Protein AF-A0A9X8VGJ2-F1 (afdb_monomer)

pLDDT: mean 86.37, std 9.99, range [52.22, 94.62]

Secondary structure (DSSP, 8-state):
--GGG-HHHHHHHHHHT--HHHHHHHHHHHTTPPP-S--S--SSPPP----HHHHHHHHHHTT---STTHHHHHHHHTT----

Sequence (83 aa):
DTAFSDDAVILEHINAGISLADALNFIVEKFDLVRTDRTGFSCREQSPFVTTIDILRARRACGLMTRRGYRTITQAIQGVKQT

Foldseek 3Di:
DDLVVDPVSLVVCLQQLPAPQNVVVVVCVVPVDAADPDPDDDPDDDDRGDDPVNVVVVCVVVVVPDPPCNVVVVSSNRSNDDD

InterPro domains:
  IPR009610 CbtA toxin of type IV toxin-antitoxin system [PF06755] (1-56)

Radius of gyration: 14.28 Å; Cα contacts (8 Å, |Δi|>4): 64; chains: 1; bounding box: 39×27×32 Å

Solvent-accessible surface area (backbone atoms only — not comparable to full-atom values): 5124 Å² total; per-residue (Å²): 139,60,74,85,77,39,68,68,54,51,51,50,41,54,75,72,28,44,24,52,39,57,62,52,34,52,51,32,63,76,64,71,46,78,64,74,89,75,84,67,96,60,100,55,90,73,75,50,67,64,46,70,65,54,52,54,50,50,37,48,76,71,66,66,71,49,84,74,61,42,67,60,53,52,32,47,46,65,15,49,70,87,126

Organism: Serratia marcescens (NCBI:txid615)

Mean predicted aligned error: 5.41 Å

Structure (mmCIF, N/CA/C/O backbone):
data_AF-A0A9X8VGJ2-F1
#
_entry.id   AF-A0A9X8VGJ2-F1
#
loop_
_atom_site.group_PDB
_atom_site.id
_atom_site.type_symbol
_atom_site.label_atom_id
_atom_site.label_alt_id
_atom_site.label_comp_id
_atom_site.label_asym_id
_atom_site.label_entity_id
_atom_site.label_seq_id
_atom_site.pdbx_PDB_ins_code
_atom_site.Cartn_x
_atom_site.Cartn_y
_atom_site.Cartn_z
_atom_site.occupancy
_atom_site.B_iso_or_equiv
_atom_site.auth_seq_id
_atom_site.auth_comp_id
_atom_site.auth_asym_id
_atom_site.auth_atom_id
_atom_site.pdbx_PDB_model_num
ATOM 1 N N . ASP A 1 1 ? -8.342 2.221 -15.114 1.00 69.06 1 ASP A N 1
ATOM 2 C CA . ASP A 1 1 ? -8.619 2.466 -13.691 1.00 69.06 1 ASP A CA 1
ATOM 3 C C . ASP A 1 1 ? -7.829 1.537 -12.805 1.00 69.06 1 ASP A C 1
ATOM 5 O O . ASP A 1 1 ? -7.619 0.386 -13.176 1.00 69.06 1 ASP A O 1
ATOM 9 N N . THR A 1 2 ? -7.360 2.049 -11.669 1.00 75.00 2 THR A N 1
ATOM 10 C CA . THR A 1 2 ? -6.721 1.254 -10.614 1.00 75.00 2 THR A CA 1
ATOM 11 C C . THR A 1 2 ? -7.712 1.075 -9.469 1.00 75.00 2 THR A C 1
ATOM 13 O O . THR A 1 2 ? -8.555 1.934 -9.238 1.00 75.00 2 THR A O 1
ATOM 16 N N . ALA A 1 3 ? -7.608 -0.025 -8.720 1.00 74.38 3 ALA A N 1
ATOM 17 C CA . ALA A 1 3 ? -8.515 -0.291 -7.598 1.00 74.38 3 ALA A CA 1
ATOM 18 C C . ALA A 1 3 ? -8.476 0.809 -6.510 1.00 74.38 3 ALA A C 1
ATOM 20 O O . ALA A 1 3 ? -9.437 0.980 -5.776 1.00 74.38 3 ALA A O 1
ATOM 21 N N . PHE A 1 4 ? -7.393 1.592 -6.445 1.00 77.31 4 PHE A N 1
ATOM 22 C CA . PHE A 1 4 ? -7.236 2.718 -5.520 1.00 77.31 4 PHE A CA 1
ATOM 23 C C . PHE A 1 4 ? -7.816 4.050 -6.028 1.00 77.31 4 PHE A C 1
ATOM 25 O O . PHE A 1 4 ? -7.540 5.083 -5.424 1.00 77.31 4 PHE A O 1
ATOM 32 N N . SER A 1 5 ? -8.600 4.061 -7.113 1.00 84.06 5 SER A N 1
ATOM 33 C CA . SER A 1 5 ? -9.467 5.208 -7.425 1.00 84.06 5 SER A CA 1
ATOM 34 C C . SER A 1 5 ? -10.847 5.107 -6.767 1.00 84.06 5 SER A C 1
ATOM 36 O O . SER A 1 5 ? -11.609 6.065 -6.839 1.00 84.06 5 SER A O 1
ATOM 38 N N . ASP A 1 6 ? -11.185 3.954 -6.179 1.00 90.12 6 ASP A N 1
ATOM 39 C CA . ASP A 1 6 ? -12.466 3.702 -5.521 1.00 90.12 6 ASP A CA 1
ATOM 40 C C . ASP A 1 6 ? -12.327 3.823 -3.995 1.00 90.12 6 ASP A C 1
ATOM 42 O O . ASP A 1 6 ? -11.632 3.035 -3.342 1.00 90.12 6 ASP A O 1
ATOM 46 N N . ASP A 1 7 ? -13.018 4.807 -3.419 1.00 91.75 7 ASP A N 1
ATOM 47 C CA . ASP A 1 7 ? -13.044 5.064 -1.977 1.00 91.75 7 ASP A CA 1
ATOM 48 C C . ASP A 1 7 ? -13.549 3.856 -1.171 1.00 91.75 7 ASP A C 1
ATOM 50 O O . ASP A 1 7 ? -13.092 3.633 -0.045 1.00 91.75 7 ASP A O 1
ATOM 54 N N . ALA A 1 8 ? -14.453 3.044 -1.735 1.00 92.62 8 ALA A N 1
ATOM 55 C CA . ALA A 1 8 ? -14.957 1.845 -1.071 1.00 92.62 8 ALA A CA 1
ATOM 56 C C . ALA A 1 8 ? -13.843 0.806 -0.877 1.00 92.62 8 ALA A C 1
ATOM 58 O O . ALA A 1 8 ? -13.699 0.246 0.213 1.00 92.62 8 ALA A O 1
ATOM 59 N N . VAL A 1 9 ? -13.003 0.613 -1.899 1.00 90.06 9 VAL A N 1
ATOM 60 C CA . VAL A 1 9 ? -11.855 -0.302 -1.844 1.00 90.06 9 VAL A CA 1
ATOM 61 C C . VAL A 1 9 ? -10.813 0.196 -0.843 1.00 90.06 9 VAL A C 1
ATOM 63 O O . VAL A 1 9 ? -10.267 -0.598 -0.073 1.00 90.06 9 VAL A O 1
ATOM 66 N N . ILE A 1 10 ? -10.552 1.507 -0.803 1.00 89.94 10 ILE A N 1
ATOM 67 C CA . ILE A 1 10 ? -9.635 2.109 0.179 1.00 89.94 10 ILE A CA 1
ATOM 68 C C . ILE A 1 10 ? -10.126 1.834 1.606 1.00 89.94 10 ILE A C 1
ATOM 70 O O . ILE A 1 10 ? -9.347 1.410 2.464 1.00 89.94 10 ILE A O 1
ATOM 74 N N . LEU A 1 11 ? -11.418 2.049 1.863 1.00 91.75 11 LEU A N 1
ATOM 75 C CA . LEU A 1 11 ? -12.004 1.868 3.187 1.00 91.75 11 LEU A CA 1
ATOM 76 C C . LEU A 1 11 ? -11.978 0.401 3.640 1.00 91.75 11 LEU A C 1
ATOM 78 O O . LEU A 1 11 ? -11.694 0.128 4.808 1.00 91.75 11 LEU A O 1
ATOM 82 N N . GLU A 1 12 ? -12.221 -0.543 2.730 1.00 91.62 12 GLU A N 1
ATOM 83 C CA . GLU A 1 12 ? -12.131 -1.978 3.016 1.00 91.62 12 GLU A CA 1
ATOM 84 C C . GLU A 1 12 ? -10.726 -2.377 3.492 1.00 91.62 12 GLU A C 1
ATOM 86 O O . GLU A 1 12 ? -10.594 -3.022 4.534 1.00 91.62 12 GLU A O 1
ATOM 91 N N . HIS A 1 13 ? -9.672 -1.924 2.803 1.00 91.19 13 HIS A N 1
ATOM 92 C CA . HIS A 1 13 ? -8.285 -2.221 3.187 1.00 91.19 13 HIS A CA 1
ATOM 93 C C . HIS A 1 13 ? -7.927 -1.648 4.565 1.00 91.19 13 HIS A C 1
ATOM 95 O O . HIS A 1 13 ? -7.282 -2.326 5.371 1.00 91.19 13 HIS A O 1
ATOM 101 N N . ILE A 1 14 ? -8.381 -0.425 4.865 1.00 91.00 14 ILE A N 1
ATOM 102 C CA . ILE A 1 14 ? -8.177 0.208 6.176 1.00 91.00 14 ILE A CA 1
ATOM 103 C C . ILE A 1 14 ? -8.877 -0.600 7.276 1.00 91.00 14 ILE A C 1
ATOM 105 O O . ILE A 1 14 ? -8.265 -0.902 8.301 1.00 91.00 14 ILE A O 1
ATOM 109 N N . ASN A 1 15 ? -10.137 -0.988 7.063 1.00 92.44 15 ASN A N 1
ATOM 110 C CA . ASN A 1 15 ? -10.920 -1.752 8.040 1.00 92.44 15 ASN A CA 1
ATOM 111 C C . ASN A 1 15 ? -10.370 -3.169 8.255 1.00 92.4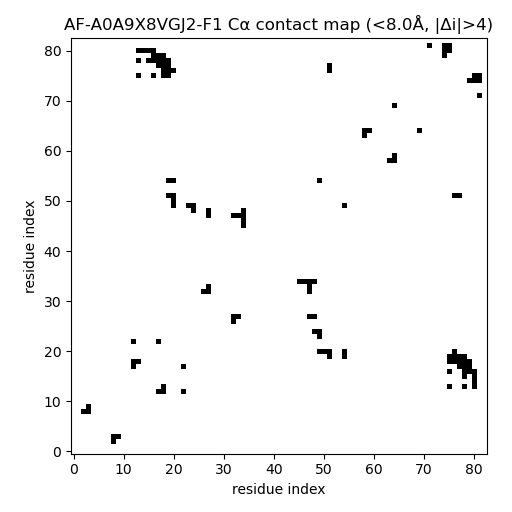4 15 ASN A C 1
ATOM 113 O O . ASN A 1 15 ? -10.385 -3.688 9.377 1.00 92.44 15 ASN A O 1
ATOM 117 N N . ALA A 1 16 ? -9.839 -3.783 7.198 1.00 92.31 16 ALA A N 1
ATOM 118 C CA . ALA A 1 16 ? -9.140 -5.058 7.276 1.00 92.31 16 ALA A CA 1
ATOM 119 C C . ALA A 1 16 ? -7.825 -4.960 8.075 1.00 92.31 16 ALA A C 1
ATOM 121 O O . ALA A 1 16 ? -7.348 -5.974 8.587 1.00 92.31 16 ALA A O 1
ATOM 122 N N . GLY A 1 17 ? -7.272 -3.753 8.256 1.00 93.00 17 GLY A N 1
ATOM 123 C CA . GLY A 1 17 ? -5.974 -3.542 8.897 1.00 93.00 17 GLY A CA 1
ATOM 124 C C . GLY A 1 17 ? -4.810 -3.933 7.988 1.00 93.00 17 GLY A C 1
ATOM 125 O O . GLY A 1 17 ? -3.764 -4.361 8.468 1.00 93.00 17 GLY A O 1
ATOM 126 N N . ILE A 1 18 ? -4.993 -3.830 6.671 1.00 93.38 18 ILE A N 1
ATOM 127 C CA . ILE A 1 18 ? -3.925 -4.086 5.706 1.00 93.38 18 ILE A CA 1
ATOM 128 C C . ILE A 1 18 ? -3.009 -2.862 5.692 1.00 93.38 18 ILE A C 1
ATOM 130 O O . ILE A 1 18 ? -3.478 -1.723 5.626 1.00 93.38 18 ILE A O 1
ATOM 134 N N . SER A 1 19 ? -1.695 -3.080 5.775 1.00 94.38 19 SER A N 1
ATOM 135 C CA . SER A 1 19 ? -0.747 -1.971 5.694 1.00 94.38 19 SER A CA 1
ATOM 136 C C . SER A 1 19 ? -0.781 -1.346 4.299 1.00 94.38 19 SER A C 1
ATOM 138 O O . SER A 1 19 ? -1.002 -2.025 3.295 1.00 94.38 19 SER A O 1
ATOM 140 N N . LEU A 1 20 ? -0.515 -0.043 4.207 1.00 93.56 20 LEU A N 1
ATOM 141 C CA . LEU A 1 20 ? -0.508 0.632 2.907 1.00 93.56 20 LEU A CA 1
ATOM 142 C C . LEU A 1 20 ? 0.570 0.050 1.971 1.00 93.56 20 LEU A C 1
ATOM 144 O O . LEU A 1 20 ? 0.384 0.038 0.759 1.00 93.56 20 LEU A O 1
ATOM 148 N N . ALA A 1 21 ? 1.678 -0.459 2.521 1.00 94.62 21 ALA A N 1
ATOM 149 C CA . ALA A 1 21 ? 2.714 -1.119 1.729 1.00 94.62 21 ALA A CA 1
ATOM 150 C C . ALA A 1 21 ? 2.208 -2.437 1.131 1.00 94.62 21 ALA A C 1
ATOM 152 O O . ALA A 1 21 ? 2.374 -2.647 -0.065 1.00 94.62 21 ALA A O 1
ATOM 153 N N . ASP A 1 22 ? 1.549 -3.282 1.925 1.00 94.62 22 ASP A N 1
ATOM 154 C CA . ASP A 1 22 ? 1.016 -4.565 1.451 1.00 94.62 22 ASP A CA 1
ATOM 155 C C . ASP A 1 22 ? -0.082 -4.357 0.405 1.00 94.62 22 ASP A C 1
ATOM 157 O O . ASP A 1 22 ? -0.086 -5.012 -0.634 1.00 94.62 22 ASP A O 1
ATOM 161 N N . ALA A 1 23 ? -0.965 -3.381 0.632 1.00 93.00 23 ALA A N 1
ATOM 162 C CA . ALA A 1 23 ? -2.044 -3.051 -0.291 1.00 93.00 23 ALA A CA 1
ATOM 163 C C . ALA A 1 23 ? -1.510 -2.603 -1.670 1.00 93.00 23 ALA A C 1
ATOM 165 O O . ALA A 1 23 ? -2.040 -2.992 -2.711 1.00 93.00 23 ALA A O 1
ATOM 166 N N . LEU A 1 24 ? -0.424 -1.820 -1.694 1.00 91.81 24 LEU A N 1
ATOM 167 C CA . LEU A 1 24 ? 0.243 -1.416 -2.936 1.00 91.81 24 LEU A CA 1
ATOM 168 C C . LEU A 1 24 ? 1.050 -2.561 -3.560 1.00 91.81 24 LEU A C 1
ATOM 170 O O . LEU A 1 24 ? 0.998 -2.748 -4.776 1.00 91.81 24 LEU A O 1
ATOM 174 N N . ASN A 1 25 ? 1.768 -3.342 -2.749 1.00 94.12 25 ASN A N 1
ATOM 175 C CA . ASN A 1 25 ? 2.586 -4.456 -3.229 1.00 94.12 25 ASN A CA 1
ATOM 176 C C . ASN A 1 25 ? 1.733 -5.577 -3.835 1.00 94.12 25 ASN A C 1
ATOM 178 O O . ASN A 1 25 ? 2.150 -6.164 -4.825 1.00 94.12 25 ASN A O 1
ATOM 182 N N . PHE A 1 26 ? 0.501 -5.783 -3.364 1.00 92.12 26 PHE A N 1
ATOM 183 C CA . PHE A 1 26 ? -0.447 -6.692 -4.013 1.00 92.12 26 PHE A CA 1
ATOM 184 C C . PHE A 1 26 ? -0.711 -6.320 -5.482 1.00 92.12 26 PHE A C 1
ATOM 186 O O . PHE A 1 26 ? -0.808 -7.189 -6.344 1.00 92.12 26 PHE A O 1
ATOM 193 N N . ILE A 1 27 ? -0.803 -5.023 -5.799 1.00 89.44 27 ILE A N 1
ATOM 194 C CA . ILE A 1 27 ? -0.958 -4.553 -7.186 1.00 89.44 27 ILE A CA 1
ATOM 195 C C . ILE A 1 27 ? 0.339 -4.747 -7.969 1.00 89.44 27 ILE A C 1
ATOM 197 O O . ILE A 1 27 ? 0.288 -5.123 -9.140 1.00 89.44 27 ILE A O 1
ATOM 201 N N . VAL A 1 28 ? 1.486 -4.508 -7.328 1.00 92.00 28 VAL A N 1
ATOM 202 C CA . VAL A 1 28 ? 2.799 -4.758 -7.934 1.00 92.00 28 VAL A CA 1
ATOM 203 C C . VAL A 1 28 ? 2.912 -6.212 -8.380 1.00 92.00 28 VAL A C 1
ATOM 205 O O . VAL A 1 28 ? 3.289 -6.450 -9.521 1.00 92.00 28 VAL A O 1
ATOM 208 N N . GLU A 1 29 ? 2.513 -7.161 -7.533 1.00 93.50 29 GLU A N 1
ATOM 209 C CA . GLU A 1 29 ? 2.491 -8.587 -7.879 1.00 93.50 29 GLU A CA 1
ATOM 210 C C . GLU A 1 29 ? 1.427 -8.905 -8.932 1.00 93.50 29 GLU A C 1
ATOM 212 O O . GLU A 1 29 ? 1.713 -9.569 -9.920 1.00 93.50 29 GLU A O 1
ATOM 217 N N . LYS A 1 30 ? 0.195 -8.408 -8.763 1.00 91.81 30 LYS A N 1
ATOM 218 C CA . LYS A 1 30 ? -0.933 -8.726 -9.655 1.00 91.81 30 LYS A CA 1
ATOM 219 C C . LYS A 1 30 ? -0.692 -8.328 -11.114 1.00 91.81 30 LYS A C 1
ATOM 221 O O . LYS A 1 30 ? -1.273 -8.940 -12.008 1.00 91.81 30 LYS A O 1
ATOM 226 N N . PHE A 1 31 ? 0.082 -7.273 -11.344 1.00 91.56 31 PHE A N 1
ATOM 227 C CA . PHE A 1 31 ? 0.311 -6.711 -12.674 1.00 91.56 31 PHE A CA 1
ATOM 228 C C . PHE A 1 31 ? 1.789 -6.708 -13.0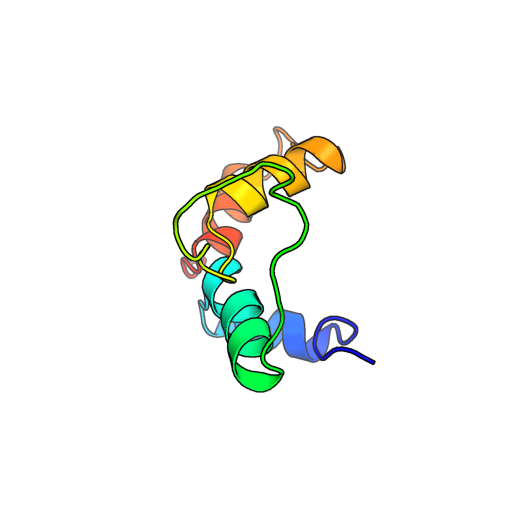86 1.00 91.56 31 PHE A C 1
ATOM 230 O O . PHE A 1 31 ? 2.130 -6.000 -14.032 1.00 91.56 31 PHE A O 1
ATOM 237 N N . ASP A 1 32 ? 2.651 -7.450 -12.381 1.00 91.12 32 ASP A N 1
ATOM 238 C CA . ASP A 1 32 ? 4.098 -7.524 -12.632 1.00 91.12 32 ASP A CA 1
ATOM 239 C C . ASP A 1 32 ? 4.749 -6.135 -12.801 1.00 91.12 32 ASP A C 1
ATOM 241 O O . ASP A 1 32 ? 5.525 -5.873 -13.727 1.00 91.12 32 ASP A O 1
ATOM 245 N N . LEU A 1 33 ? 4.386 -5.192 -11.922 1.00 90.12 33 LEU A N 1
ATOM 246 C CA . LEU A 1 33 ? 4.846 -3.809 -12.038 1.00 90.12 33 LEU A CA 1
ATOM 247 C C . LEU A 1 33 ? 6.334 -3.691 -11.710 1.00 90.12 33 LEU A C 1
ATOM 249 O O . LEU A 1 33 ? 6.849 -4.298 -10.773 1.00 90.12 33 LEU A O 1
ATOM 253 N N . VAL A 1 34 ? 7.013 -2.811 -12.443 1.00 87.81 34 VAL A N 1
ATOM 254 C CA . VAL A 1 34 ? 8.431 -2.511 -12.235 1.00 87.81 34 VAL A CA 1
ATOM 255 C C . VAL A 1 34 ? 8.585 -1.178 -11.510 1.00 87.81 34 VAL A C 1
ATOM 257 O O . VAL A 1 34 ? 7.906 -0.194 -11.807 1.00 87.81 34 VAL A O 1
ATOM 260 N N . ARG A 1 35 ? 9.521 -1.135 -10.562 1.00 88.75 35 ARG A N 1
ATOM 261 C CA . ARG A 1 35 ? 9.846 0.058 -9.781 1.00 88.75 35 ARG A CA 1
ATOM 262 C C . ARG A 1 35 ? 10.787 0.994 -10.556 1.00 88.75 35 ARG A C 1
ATOM 264 O O . ARG A 1 35 ? 11.842 0.566 -11.011 1.00 88.75 35 ARG A O 1
ATOM 271 N N . THR A 1 36 ? 10.419 2.272 -10.691 1.00 86.38 36 THR A N 1
ATOM 272 C CA . THR A 1 36 ? 11.100 3.249 -11.575 1.00 86.38 36 THR A CA 1
ATOM 273 C C . THR A 1 36 ? 11.808 4.399 -10.850 1.00 86.38 36 THR A C 1
ATOM 275 O O . THR A 1 36 ? 12.636 5.082 -11.447 1.00 86.38 36 THR A O 1
ATOM 278 N N . ASP A 1 37 ? 11.527 4.620 -9.564 1.00 79.38 37 ASP A N 1
ATOM 279 C CA . ASP A 1 37 ? 12.069 5.732 -8.763 1.00 79.38 37 ASP A CA 1
ATOM 280 C C . ASP A 1 37 ? 13.550 5.557 -8.385 1.00 79.38 37 ASP A C 1
ATOM 282 O O . ASP A 1 37 ? 14.205 6.496 -7.930 1.00 79.38 37 ASP A O 1
ATOM 286 N N . ARG A 1 38 ? 14.103 4.358 -8.574 1.00 73.06 38 ARG A N 1
ATOM 287 C CA . ARG A 1 38 ? 15.507 4.050 -8.301 1.00 73.06 38 ARG A CA 1
ATOM 288 C C . ARG A 1 38 ? 16.347 4.178 -9.568 1.00 73.06 38 ARG A C 1
ATOM 290 O O . ARG A 1 38 ? 16.756 3.194 -10.178 1.00 73.06 38 ARG A O 1
ATOM 297 N N . THR A 1 39 ? 16.649 5.414 -9.943 1.00 62.81 39 THR A N 1
ATOM 298 C CA . THR A 1 39 ? 17.600 5.701 -11.023 1.00 62.81 39 THR A CA 1
ATOM 299 C C . THR A 1 39 ? 19.036 5.509 -10.526 1.00 62.81 39 THR A C 1
ATOM 301 O O . THR A 1 39 ? 19.568 6.345 -9.797 1.00 62.81 39 THR A O 1
ATOM 304 N N . GLY A 1 40 ? 19.664 4.396 -10.905 1.00 64.56 40 GLY A N 1
ATOM 305 C CA . GLY A 1 40 ? 21.078 4.110 -10.655 1.00 64.56 40 GLY A CA 1
ATOM 306 C C . GLY A 1 40 ? 21.481 2.743 -11.207 1.00 64.56 40 GLY A C 1
ATOM 307 O O . GLY A 1 40 ? 20.676 1.814 -11.195 1.00 64.56 40 GLY A O 1
ATOM 308 N N . PHE A 1 41 ? 22.720 2.608 -11.689 1.00 52.22 41 PHE A N 1
ATOM 309 C CA . PHE A 1 41 ? 23.289 1.315 -12.078 1.00 52.22 41 PHE A CA 1
ATOM 310 C C . PHE A 1 41 ? 23.433 0.438 -10.830 1.00 52.22 41 PHE A C 1
ATOM 312 O O . PHE A 1 41 ? 24.436 0.510 -10.122 1.00 52.22 41 PHE A O 1
ATOM 319 N N . SER A 1 42 ? 22.431 -0.384 -10.529 1.00 62.78 42 SER A N 1
ATOM 320 C CA . SER A 1 42 ? 22.609 -1.492 -9.600 1.00 62.78 42 SER A CA 1
ATOM 321 C C . SER A 1 42 ? 22.937 -2.738 -10.408 1.00 62.78 42 SER A C 1
ATOM 323 O O . SER A 1 42 ? 22.118 -3.214 -11.184 1.00 62.78 42 SER A O 1
ATOM 325 N N . CYS A 1 43 ? 24.109 -3.328 -10.176 1.00 61.59 43 CYS A N 1
ATOM 326 C CA . CYS A 1 43 ? 24.473 -4.639 -10.735 1.00 61.59 43 CYS A CA 1
ATOM 327 C C . CYS A 1 43 ? 23.598 -5.793 -10.198 1.00 61.59 43 CYS A C 1
ATOM 329 O O . CYS A 1 43 ? 23.856 -6.957 -10.486 1.00 61.59 43 CYS A O 1
ATOM 331 N N . ARG A 1 44 ? 22.599 -5.480 -9.366 1.00 69.56 44 ARG A N 1
ATOM 332 C CA . ARG A 1 44 ? 21.686 -6.409 -8.710 1.00 69.56 44 ARG A CA 1
ATOM 333 C C . ARG A 1 44 ? 20.254 -6.055 -9.09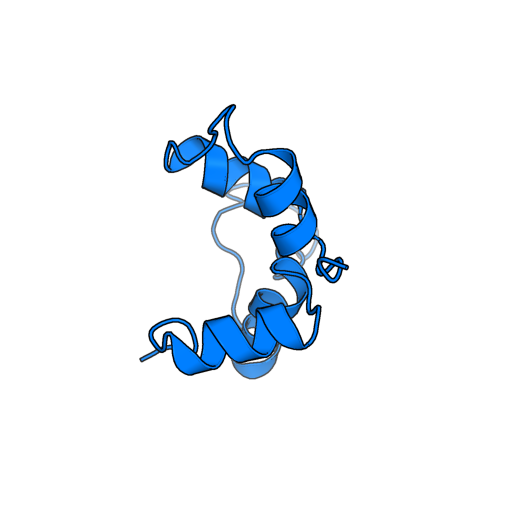6 1.00 69.56 44 ARG A C 1
ATOM 335 O O . ARG A 1 44 ? 19.916 -4.870 -9.160 1.00 69.56 44 ARG A O 1
ATOM 342 N N . GLU A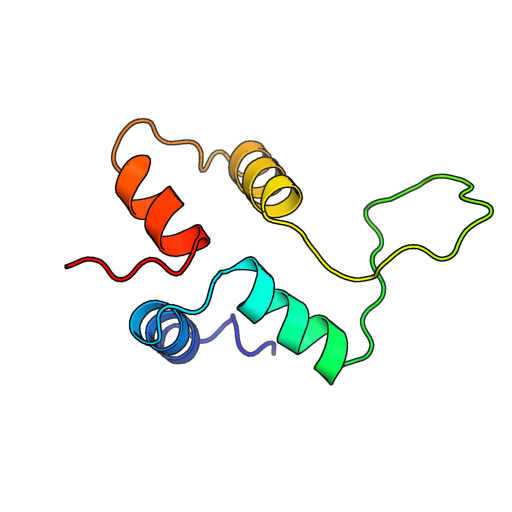 1 45 ? 19.443 -7.088 -9.306 1.00 73.94 45 GLU A N 1
ATOM 343 C CA . GLU A 1 45 ? 17.997 -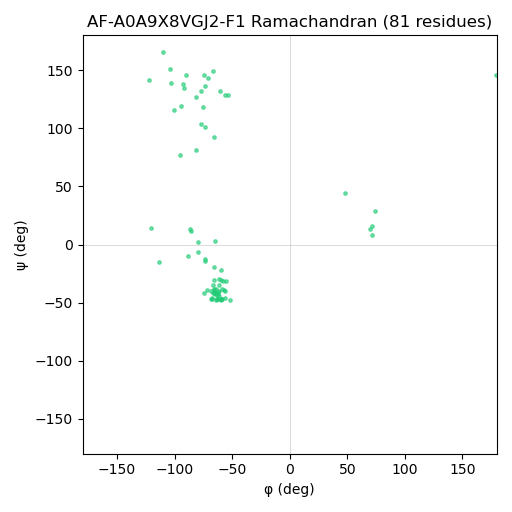6.977 -9.490 1.00 73.94 45 GLU A CA 1
ATOM 344 C C . GLU A 1 45 ? 17.380 -6.201 -8.320 1.00 73.94 45 GLU A C 1
ATOM 346 O O . GLU A 1 45 ? 17.664 -6.469 -7.146 1.00 73.94 45 GLU A O 1
ATOM 351 N N . GLN A 1 46 ? 16.595 -5.176 -8.645 1.00 80.69 46 GLN A N 1
ATOM 352 C CA . GLN A 1 46 ? 15.949 -4.341 -7.645 1.00 80.69 46 GLN A CA 1
ATOM 353 C C . GLN A 1 46 ? 14.565 -4.895 -7.338 1.00 80.69 46 GLN A C 1
ATOM 355 O O . GLN A 1 46 ? 13.805 -5.208 -8.247 1.00 80.69 46 GLN A O 1
ATOM 360 N N . SER A 1 47 ? 14.223 -4.968 -6.050 1.00 88.94 47 SER A N 1
ATOM 361 C CA . SER A 1 47 ? 12.869 -5.348 -5.655 1.00 88.94 47 SER A CA 1
ATOM 362 C C . SER A 1 47 ? 11.854 -4.338 -6.211 1.00 88.94 47 SER A C 1
ATOM 364 O O . SER A 1 47 ? 12.058 -3.129 -6.030 1.00 88.94 47 SER A O 1
ATOM 366 N N . PRO A 1 48 ? 10.760 -4.813 -6.836 1.00 91.75 48 PRO A N 1
ATOM 367 C CA . PRO A 1 48 ? 9.700 -3.945 -7.329 1.00 91.75 48 PRO A CA 1
ATOM 368 C C . PRO A 1 48 ? 8.842 -3.374 -6.186 1.00 91.75 48 PRO A C 1
ATOM 370 O O . PRO A 1 48 ? 8.103 -2.411 -6.380 1.00 91.75 48 PRO A O 1
ATOM 373 N N . PHE A 1 49 ? 8.964 -3.930 -4.977 1.00 94.31 49 PHE A N 1
ATOM 374 C CA . PHE A 1 49 ? 8.126 -3.579 -3.841 1.00 94.31 49 PHE A CA 1
ATOM 375 C C . PHE A 1 49 ? 8.472 -2.229 -3.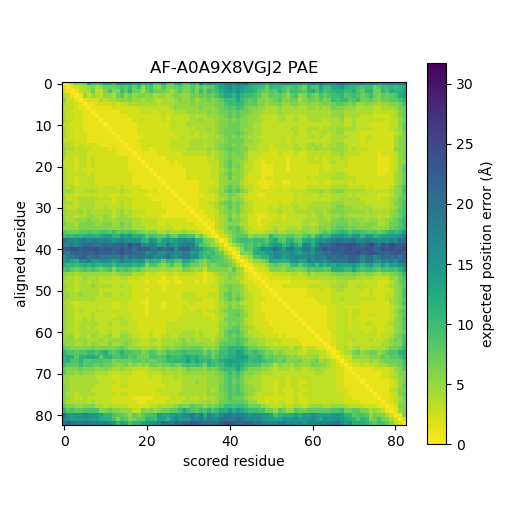222 1.00 94.31 49 PHE A C 1
ATOM 377 O O . PHE A 1 49 ? 9.634 -1.803 -3.133 1.00 94.31 49 PHE A O 1
ATOM 384 N N . VAL A 1 50 ? 7.423 -1.567 -2.742 1.00 93.19 50 VAL A N 1
ATOM 385 C CA . VAL A 1 50 ? 7.514 -0.360 -1.930 1.00 93.19 50 VAL A CA 1
ATOM 386 C C . VAL A 1 50 ? 7.571 -0.720 -0.453 1.00 93.19 50 VAL A C 1
ATOM 388 O O . VAL A 1 50 ? 6.979 -1.688 0.020 1.00 93.19 50 VAL A O 1
ATOM 391 N N . THR A 1 51 ? 8.312 0.091 0.288 1.00 93.00 51 THR A N 1
ATOM 392 C CA . THR A 1 51 ? 8.490 -0.042 1.732 1.00 93.00 51 THR A CA 1
ATOM 393 C C . THR A 1 51 ? 7.785 1.093 2.465 1.00 93.00 51 THR A C 1
ATOM 395 O O . THR A 1 51 ? 7.494 2.149 1.899 1.00 93.00 51 THR A O 1
ATOM 398 N N . THR A 1 52 ? 7.602 0.946 3.777 1.00 91.81 52 THR A N 1
ATOM 399 C CA . THR A 1 52 ? 7.091 2.027 4.634 1.00 91.81 52 THR A CA 1
ATOM 400 C C . THR A 1 52 ? 7.928 3.309 4.534 1.00 91.81 52 THR A C 1
ATOM 402 O O . THR A 1 52 ? 7.386 4.408 4.627 1.00 91.81 52 THR A O 1
ATOM 405 N N . ILE A 1 53 ? 9.242 3.207 4.296 1.00 91.25 53 ILE A N 1
ATOM 406 C CA . ILE A 1 53 ? 10.110 4.380 4.095 1.00 91.25 53 ILE A CA 1
ATOM 407 C C . ILE A 1 53 ? 9.720 5.129 2.819 1.00 91.25 53 ILE A C 1
ATOM 409 O O . ILE A 1 53 ? 9.669 6.360 2.827 1.00 91.25 53 ILE A O 1
ATOM 413 N N . ASP A 1 54 ? 9.424 4.400 1.743 1.00 92.94 54 ASP A N 1
ATOM 414 C CA . ASP A 1 54 ? 8.997 4.985 0.471 1.00 92.94 54 ASP A CA 1
ATOM 415 C C . ASP A 1 54 ? 7.673 5.741 0.647 1.00 92.94 54 ASP A C 1
ATOM 417 O O . ASP A 1 54 ? 7.557 6.893 0.232 1.00 92.94 54 ASP A O 1
ATOM 421 N N . ILE A 1 55 ? 6.727 5.155 1.387 1.00 93.19 55 ILE A N 1
ATOM 422 C CA . ILE A 1 55 ? 5.448 5.788 1.742 1.00 93.19 55 ILE A CA 1
ATOM 423 C C . ILE A 1 55 ? 5.663 7.071 2.552 1.00 93.19 55 ILE A C 1
ATOM 425 O O . ILE A 1 55 ? 5.062 8.105 2.260 1.00 93.19 55 ILE A O 1
ATOM 429 N N . LEU A 1 56 ? 6.531 7.044 3.569 1.00 91.62 56 LEU A N 1
ATOM 430 C CA . LEU A 1 56 ? 6.823 8.231 4.379 1.00 91.62 56 LEU A CA 1
ATOM 431 C C . LEU A 1 56 ? 7.493 9.337 3.551 1.00 91.62 56 LEU A C 1
ATOM 433 O O . LEU A 1 56 ? 7.181 10.517 3.736 1.00 91.62 56 LEU A O 1
ATOM 437 N N . ARG A 1 57 ? 8.385 8.973 2.622 1.00 91.75 57 ARG A N 1
ATOM 438 C CA . ARG A 1 57 ? 9.006 9.915 1.679 1.00 91.75 57 ARG A CA 1
ATOM 439 C C . ARG A 1 57 ? 7.968 10.528 0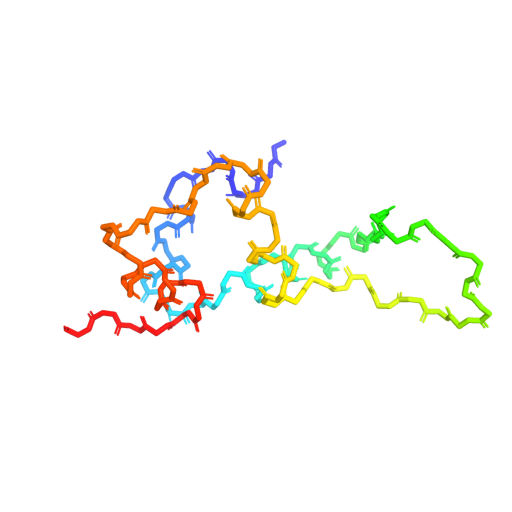.742 1.00 91.75 57 ARG A C 1
ATOM 441 O O . ARG A 1 57 ? 7.937 11.751 0.630 1.00 91.75 57 ARG A O 1
ATOM 448 N N . ALA A 1 58 ? 7.091 9.717 0.150 1.00 92.25 58 ALA A N 1
ATOM 449 C CA . ALA A 1 58 ? 6.005 10.182 -0.712 1.00 92.25 58 ALA A CA 1
ATOM 450 C C . ALA A 1 58 ? 5.058 11.122 0.044 1.00 92.25 58 ALA A C 1
ATOM 452 O O . ALA A 1 58 ? 4.815 12.246 -0.386 1.00 92.25 58 ALA A O 1
ATOM 453 N N . ARG A 1 59 ? 4.625 10.734 1.249 1.00 91.69 59 ARG A N 1
ATOM 454 C CA . ARG A 1 59 ? 3.790 11.570 2.122 1.00 91.69 59 ARG A CA 1
ATOM 455 C C . ARG A 1 59 ? 4.442 12.927 2.415 1.00 91.69 59 ARG A C 1
ATOM 457 O O . ARG A 1 59 ? 3.751 13.944 2.437 1.00 91.69 59 ARG A O 1
ATOM 464 N N . ARG A 1 60 ? 5.762 12.965 2.631 1.00 92.12 60 ARG A N 1
ATOM 465 C CA . ARG A 1 60 ? 6.509 14.221 2.803 1.00 92.12 60 ARG A CA 1
ATOM 466 C C . ARG A 1 60 ? 6.545 15.046 1.517 1.00 92.12 60 ARG A C 1
ATOM 468 O O . ARG A 1 60 ? 6.291 16.244 1.591 1.00 92.12 60 ARG A O 1
ATOM 475 N N . ALA A 1 61 ? 6.839 14.425 0.376 1.00 94.19 61 ALA A N 1
ATOM 476 C CA . ALA A 1 61 ? 6.890 15.096 -0.923 1.00 94.19 61 ALA A CA 1
ATOM 477 C C . ALA A 1 61 ? 5.530 15.697 -1.323 1.00 94.19 61 ALA A C 1
ATOM 479 O O . ALA A 1 61 ? 5.484 16.789 -1.876 1.00 94.19 61 ALA A O 1
ATOM 480 N N . CYS A 1 62 ? 4.428 15.039 -0.958 1.00 92.56 62 CYS A N 1
ATOM 481 C CA . CYS A 1 62 ? 3.065 15.525 -1.175 1.00 92.56 62 CYS A CA 1
ATOM 482 C C . CYS A 1 62 ? 2.598 16.576 -0.149 1.00 92.56 62 CYS A C 1
ATOM 484 O O . CYS A 1 62 ? 1.438 16.973 -0.177 1.00 92.56 62 CYS A O 1
ATOM 486 N N . GLY A 1 63 ? 3.437 16.994 0.806 1.00 93.25 63 GLY A N 1
ATOM 487 C CA . GLY A 1 63 ? 3.040 17.960 1.840 1.00 93.25 63 GLY A CA 1
ATOM 488 C C . GLY A 1 63 ? 2.041 17.420 2.877 1.00 93.25 63 GLY A C 1
ATOM 489 O O . GLY A 1 63 ? 1.503 18.183 3.671 1.00 93.25 63 GLY A O 1
ATOM 490 N N . LEU A 1 64 ? 1.828 16.101 2.935 1.00 90.56 64 LEU A N 1
ATOM 491 C CA . LEU A 1 64 ? 0.874 15.433 3.835 1.00 90.56 64 LEU A CA 1
ATOM 492 C C . LEU A 1 64 ? 1.469 15.112 5.222 1.00 90.56 64 LEU A C 1
ATOM 494 O O . LEU A 1 64 ? 0.915 14.334 6.009 1.00 90.56 64 LEU A O 1
ATOM 498 N N . MET A 1 65 ? 2.626 15.692 5.542 1.00 90.00 65 MET A N 1
ATOM 499 C CA . MET A 1 65 ? 3.243 15.604 6.866 1.00 90.00 65 MET A CA 1
ATOM 500 C C . MET A 1 65 ? 2.610 16.621 7.816 1.00 90.00 65 MET A C 1
ATOM 502 O O . MET A 1 65 ? 3.144 17.699 8.063 1.00 90.00 65 MET A O 1
ATOM 506 N N . THR A 1 66 ? 1.450 16.262 8.365 1.00 85.56 66 THR A N 1
ATOM 507 C CA . THR A 1 66 ? 0.717 17.077 9.337 1.00 85.56 66 THR A CA 1
ATOM 508 C C . THR A 1 66 ? 1.080 16.698 10.773 1.00 85.56 66 THR A C 1
ATOM 510 O O . THR A 1 66 ? 1.162 15.522 11.129 1.00 85.56 66 THR A O 1
ATOM 513 N N . ARG A 1 67 ? 1.253 17.706 11.642 1.00 84.19 67 ARG A N 1
ATOM 514 C CA . ARG A 1 67 ? 1.446 17.479 13.087 1.00 84.19 67 ARG A CA 1
ATOM 515 C C . ARG A 1 67 ? 0.174 16.933 13.742 1.00 84.19 67 ARG A C 1
ATOM 517 O O . ARG A 1 67 ? 0.241 16.049 14.593 1.00 84.19 67 ARG A O 1
ATOM 524 N N . ARG A 1 68 ? -0.994 17.447 13.341 1.00 87.94 68 ARG A N 1
ATOM 525 C CA . ARG A 1 68 ? -2.293 16.911 13.772 1.00 87.94 68 ARG A CA 1
ATOM 526 C C . ARG A 1 68 ? -2.566 15.590 13.058 1.00 87.94 68 ARG A C 1
ATOM 528 O O . ARG A 1 68 ? -2.323 15.481 11.859 1.00 87.94 68 ARG A O 1
ATOM 535 N N . GLY A 1 69 ? -3.049 14.601 13.808 1.00 84.88 69 GLY A N 1
ATOM 536 C CA . GLY A 1 69 ? -3.371 13.278 13.270 1.00 84.88 69 GLY A CA 1
ATOM 537 C C . GLY A 1 69 ? -2.155 12.427 12.894 1.00 84.88 69 GLY A C 1
ATOM 538 O O . GLY A 1 69 ? -2.337 11.357 12.327 1.00 84.88 69 GLY A O 1
ATOM 539 N N . TYR A 1 70 ? -0.921 12.849 13.221 1.00 87.12 70 TYR A N 1
ATOM 540 C CA . TYR A 1 70 ? 0.293 12.098 12.875 1.00 87.12 70 TYR A CA 1
ATOM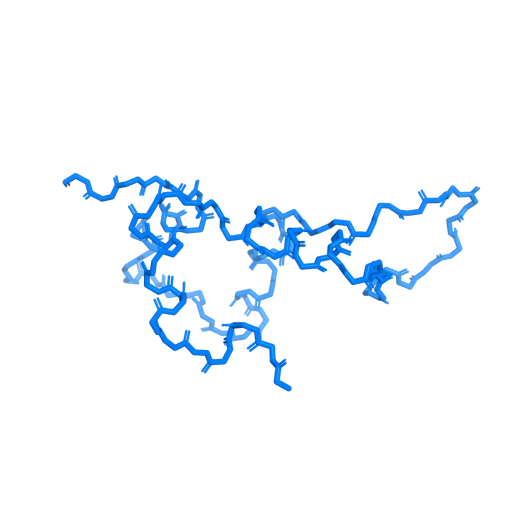 541 C C . TYR A 1 70 ? 0.216 10.633 13.316 1.00 87.12 70 TYR A C 1
ATOM 543 O O . TYR A 1 70 ? 0.485 9.742 12.518 1.00 87.12 70 TYR A O 1
ATOM 551 N N . ARG A 1 71 ? -0.185 10.386 14.571 1.00 88.25 71 ARG A N 1
ATOM 552 C CA . ARG A 1 71 ? -0.284 9.035 15.138 1.00 88.25 71 ARG A CA 1
ATOM 553 C C . ARG A 1 71 ? -1.328 8.190 14.410 1.00 88.25 71 ARG A C 1
ATOM 555 O O . ARG A 1 71 ? -1.006 7.082 14.007 1.00 88.25 71 ARG A O 1
ATOM 562 N N . THR A 1 72 ? -2.513 8.747 14.177 1.00 90.12 72 THR A N 1
ATOM 563 C CA . THR A 1 72 ? -3.622 8.101 13.461 1.00 90.12 72 THR A CA 1
ATOM 564 C C . THR A 1 72 ? -3.231 7.722 12.033 1.00 90.12 72 THR A C 1
ATOM 566 O O . THR A 1 72 ? -3.430 6.587 11.617 1.00 90.12 72 THR A O 1
ATOM 569 N N . ILE A 1 73 ? -2.600 8.645 11.297 1.00 89.12 73 ILE A N 1
ATOM 570 C CA . ILE A 1 73 ? -2.158 8.396 9.917 1.00 89.12 73 ILE A CA 1
ATOM 571 C C . ILE A 1 73 ? -1.042 7.347 9.893 1.00 89.12 73 ILE A C 1
ATOM 573 O O . ILE A 1 73 ? -1.046 6.461 9.047 1.00 89.12 73 ILE A O 1
ATOM 577 N N . THR A 1 74 ? -0.091 7.414 10.826 1.00 89.19 74 THR A N 1
ATOM 578 C CA . THR A 1 74 ? 0.988 6.421 10.913 1.00 89.19 74 THR A CA 1
ATOM 579 C C . THR A 1 74 ? 0.453 5.032 11.274 1.00 89.19 74 THR A C 1
ATOM 581 O O . THR A 1 74 ? 0.905 4.053 10.691 1.00 89.19 74 THR A O 1
ATOM 584 N N . GLN A 1 75 ? -0.536 4.937 12.167 1.00 89.94 75 GLN A N 1
ATOM 585 C CA . GLN A 1 75 ? -1.221 3.678 12.484 1.00 89.94 75 GLN A CA 1
ATOM 586 C C . GLN A 1 75 ? -1.958 3.112 11.266 1.00 89.94 75 GLN A C 1
ATOM 588 O O . GLN A 1 75 ? -1.815 1.928 10.982 1.00 89.94 75 GLN A O 1
ATOM 593 N N . ALA A 1 76 ? -2.658 3.961 10.506 1.00 89.31 76 ALA A N 1
ATOM 594 C CA . ALA A 1 76 ? -3.318 3.554 9.267 1.00 89.31 76 ALA A CA 1
ATOM 595 C C . ALA A 1 76 ? -2.312 3.037 8.221 1.00 89.31 76 ALA A C 1
ATOM 597 O O . ALA A 1 76 ? -2.523 1.977 7.646 1.00 89.31 76 ALA A O 1
ATOM 598 N N . ILE A 1 77 ? -1.175 3.722 8.032 1.00 92.00 77 ILE A N 1
ATOM 599 C CA . ILE A 1 77 ? -0.097 3.260 7.134 1.00 92.00 77 ILE A CA 1
ATOM 600 C C . ILE A 1 77 ? 0.423 1.878 7.555 1.00 92.00 77 ILE A C 1
ATOM 602 O O . ILE A 1 77 ? 0.725 1.053 6.698 1.00 92.00 77 ILE A O 1
ATOM 606 N N . GLN A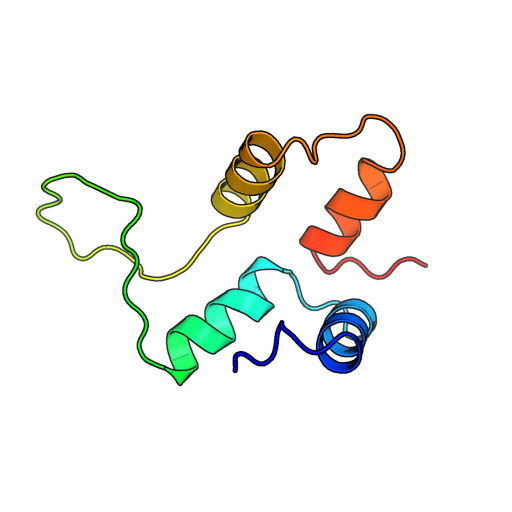 1 78 ? 0.530 1.629 8.862 1.00 92.38 78 GLN A N 1
ATOM 607 C CA . GLN A 1 78 ? 1.003 0.362 9.423 1.00 92.38 78 GLN A CA 1
ATOM 608 C C . GLN A 1 78 ? -0.061 -0.748 9.442 1.00 92.38 78 GLN A C 1
ATOM 610 O O . GLN A 1 78 ? 0.276 -1.869 9.806 1.00 92.38 78 GLN A O 1
ATOM 615 N N . GLY A 1 79 ? -1.321 -0.464 9.090 1.00 90.81 79 GLY A N 1
ATOM 616 C CA . GLY A 1 79 ? -2.417 -1.434 9.205 1.00 90.81 79 GLY A CA 1
ATOM 617 C C . GLY A 1 79 ? -2.850 -1.714 10.653 1.00 90.81 79 GLY A C 1
ATOM 618 O O . GLY A 1 79 ? -3.533 -2.695 10.935 1.00 90.81 79 GLY A O 1
ATOM 619 N N . VAL A 1 80 ? -2.468 -0.863 11.612 1.00 85.81 80 VAL A N 1
ATOM 620 C CA . VAL A 1 80 ? -2.880 -1.033 13.011 1.00 85.81 80 VAL A CA 1
ATOM 621 C C . VAL A 1 80 ? -4.338 -0.603 13.145 1.00 85.81 80 VAL A C 1
ATOM 623 O O . VAL A 1 80 ? -4.663 0.566 12.921 1.00 85.81 80 VAL A O 1
ATOM 626 N N . LYS A 1 81 ? -5.212 -1.537 13.538 1.00 72.25 81 LYS A N 1
ATOM 627 C CA . LYS A 1 81 ? -6.628 -1.247 13.799 1.00 72.25 81 LYS A CA 1
ATOM 628 C C . LYS A 1 81 ? -6.748 -0.144 14.852 1.00 72.25 81 LYS A C 1
ATOM 630 O O . LYS A 1 81 ? -6.141 -0.229 15.919 1.00 72.25 81 LYS A O 1
ATOM 635 N N . GLN A 1 82 ? -7.527 0.889 14.542 1.00 61.12 82 GLN A N 1
ATOM 636 C CA . GLN A 1 82 ? -7.910 1.901 15.522 1.00 61.12 82 GLN A CA 1
ATOM 637 C C . GLN A 1 82 ? -8.946 1.256 16.450 1.00 61.12 82 GLN A C 1
ATOM 639 O O . GLN A 1 82 ? -10.085 1.045 16.046 1.00 61.12 82 GLN A O 1
ATOM 644 N N . THR A 1 83 ? -8.506 0.840 17.638 1.00 55.97 83 THR A N 1
ATOM 645 C CA . THR A 1 83 ? -9.371 0.416 18.752 1.00 55.97 83 THR A CA 1
ATOM 646 C C . THR A 1 83 ? -10.070 1.601 19.385 1.00 55.97 83 THR A C 1
ATOM 648 O O . THR A 1 83 ? -9.362 2.618 19.583 1.00 55.97 83 THR A O 1
#